Protein AF-W5QQL1-F1 (afdb_monomer_lite)

Radius of gyration: 24.37 Å; chains: 1; bounding box: 58×29×68 Å

Sequence (91 aa):
ILVFCDTSGLLLLLGLDFFAMIFPVVYIGAIAVLFLFVVMMFHIQIAEIHEEVLRYLPVSGIIGLIFWWEMLFILDNETIPLLPTQRNTTT

Foldseek 3Di:
DVVQLVVLVVCVVVVNVVCSVVSCCPCVVPVVVVVVVVVVVDDDDCPPVPVVCVVCVVVVVVVVVVVVVVVVVVVVVVPDPPDPPDDDDDD

Structure (mmCIF, N/CA/C/O backbone):
data_AF-W5QQL1-F1
#
_entry.id   AF-W5QQL1-F1
#
loop_
_atom_site.group_PDB
_atom_site.id
_atom_site.type_symbol
_atom_site.label_atom_id
_atom_site.label_alt_id
_atom_site.label_comp_id
_atom_site.label_asym_id
_atom_site.label_entity_id
_atom_site.label_seq_id
_atom_site.pdbx_PDB_ins_code
_atom_site.Cartn_x
_atom_site.Cartn_y
_atom_site.Cartn_z
_atom_site.occupancy
_atom_site.B_iso_or_equiv
_atom_site.auth_seq_id
_atom_site.auth_comp_id
_atom_site.auth_asym_id
_atom_site.auth_atom_id
_atom_site.pdbx_PDB_model_num
ATOM 1 N N . ILE A 1 1 ? 5.323 -2.326 4.017 1.00 82.75 1 ILE A N 1
ATOM 2 C CA . ILE A 1 1 ? 6.747 -2.412 3.600 1.00 82.75 1 ILE A CA 1
ATOM 3 C C . ILE A 1 1 ? 7.011 -3.497 2.553 1.00 82.75 1 ILE A C 1
ATOM 5 O O . ILE A 1 1 ? 7.483 -3.132 1.490 1.00 82.75 1 ILE A O 1
ATOM 9 N N . LEU A 1 2 ? 6.665 -4.776 2.781 1.00 90.38 2 LEU A N 1
ATOM 10 C CA . LEU A 1 2 ? 6.916 -5.865 1.812 1.00 90.38 2 LEU A CA 1
ATOM 11 C C . LEU A 1 2 ? 6.303 -5.617 0.423 1.00 90.38 2 LEU A C 1
ATOM 13 O O . LEU A 1 2 ? 7.018 -5.692 -0.563 1.00 90.38 2 LEU A O 1
ATOM 17 N N . VAL A 1 3 ? 5.030 -5.211 0.352 1.00 91.31 3 VAL A N 1
ATOM 18 C CA . VAL A 1 3 ? 4.358 -4.879 -0.923 1.00 91.31 3 VAL A CA 1
ATOM 19 C C . VAL A 1 3 ? 5.082 -3.765 -1.694 1.00 91.31 3 VAL A C 1
ATOM 21 O O . VAL A 1 3 ? 5.193 -3.822 -2.911 1.00 91.31 3 VAL A O 1
ATOM 24 N N . PHE A 1 4 ? 5.628 -2.764 -0.994 1.00 88.94 4 PHE A N 1
ATOM 25 C CA . PHE A 1 4 ? 6.394 -1.678 -1.621 1.00 88.94 4 PHE A CA 1
ATOM 26 C C . PHE A 1 4 ? 7.757 -2.149 -2.139 1.00 88.94 4 PHE A C 1
ATOM 28 O O . PHE A 1 4 ? 8.210 -1.666 -3.174 1.00 88.94 4 PHE A O 1
ATOM 35 N N . CYS A 1 5 ? 8.395 -3.093 -1.440 1.00 89.38 5 CYS A N 1
ATOM 36 C CA . CYS A 1 5 ? 9.625 -3.738 -1.899 1.00 89.38 5 CYS A CA 1
ATOM 37 C C . CYS A 1 5 ? 9.365 -4.559 -3.171 1.00 89.38 5 CYS A C 1
ATOM 39 O O . CYS A 1 5 ? 10.078 -4.409 -4.158 1.00 89.38 5 CYS A O 1
ATOM 41 N N . ASP A 1 6 ? 8.284 -5.340 -3.175 1.00 93.62 6 ASP A N 1
ATOM 42 C CA . ASP A 1 6 ? 7.858 -6.139 -4.326 1.00 93.62 6 ASP A CA 1
ATOM 43 C C . ASP A 1 6 ? 7.523 -5.255 -5.540 1.00 93.62 6 ASP A C 1
ATOM 45 O O . ASP A 1 6 ? 8.015 -5.477 -6.642 1.00 93.62 6 ASP A O 1
ATOM 49 N N . THR A 1 7 ? 6.807 -4.149 -5.309 1.00 93.81 7 THR A N 1
ATOM 50 C CA . THR A 1 7 ? 6.479 -3.165 -6.353 1.00 93.81 7 THR A CA 1
ATOM 51 C C . THR A 1 7 ? 7.733 -2.494 -6.923 1.00 93.81 7 THR A C 1
ATOM 53 O O . THR A 1 7 ? 7.822 -2.307 -8.132 1.00 93.81 7 THR A O 1
ATOM 56 N N . SER A 1 8 ? 8.721 -2.150 -6.086 1.00 93.75 8 SER A N 1
ATOM 57 C CA . SER A 1 8 ? 10.013 -1.604 -6.540 1.00 93.75 8 SER A CA 1
ATOM 58 C C . SER A 1 8 ? 10.789 -2.623 -7.386 1.00 93.75 8 SER A C 1
ATOM 60 O O . SER A 1 8 ? 11.330 -2.258 -8.431 1.00 93.75 8 SER A O 1
ATOM 62 N N . GLY A 1 9 ? 10.766 -3.906 -7.005 1.00 92.38 9 GLY A N 1
ATOM 63 C CA . GLY A 1 9 ? 11.338 -4.998 -7.796 1.00 92.38 9 GLY A CA 1
ATOM 64 C C . GLY A 1 9 ? 10.640 -5.191 -9.146 1.00 92.38 9 GLY A C 1
ATOM 65 O O . GLY A 1 9 ? 11.310 -5.311 -10.173 1.00 92.38 9 GLY A O 1
ATOM 66 N N . LEU A 1 10 ? 9.305 -5.136 -9.170 1.00 94.44 10 LEU A N 1
ATOM 67 C CA . LEU A 1 10 ? 8.513 -5.200 -10.402 1.00 94.44 10 LEU A CA 1
ATOM 68 C C . LEU A 1 10 ? 8.814 -4.017 -11.331 1.00 94.44 10 LEU A C 1
ATOM 70 O O . LEU A 1 10 ? 8.890 -4.177 -12.548 1.00 94.44 10 LEU A O 1
ATOM 74 N N . LEU A 1 11 ? 9.046 -2.837 -10.76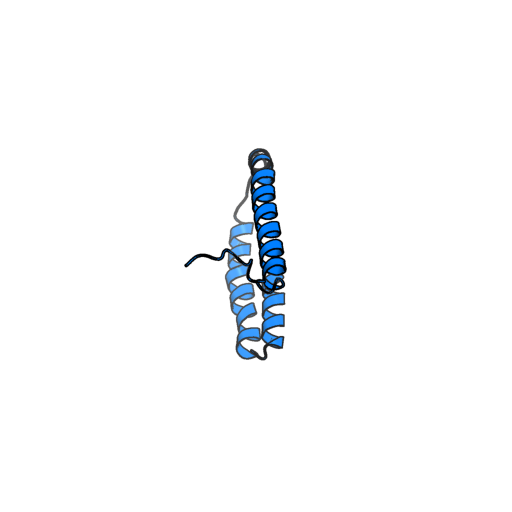2 1.00 92.12 11 LEU A N 1
ATOM 75 C CA . LEU A 1 11 ? 9.383 -1.641 -11.521 1.00 92.12 11 LEU A CA 1
ATOM 76 C C . LEU A 1 11 ? 10.785 -1.682 -12.137 1.00 92.12 11 LEU A C 1
ATOM 78 O O . LEU A 1 11 ? 10.993 -1.180 -13.242 1.00 92.12 11 LEU A O 1
ATOM 82 N N . LEU A 1 12 ? 11.730 -2.298 -11.427 1.00 92.31 12 LEU A N 1
ATOM 83 C CA . LEU A 1 12 ? 13.072 -2.568 -11.931 1.00 92.31 12 LEU A CA 1
ATOM 84 C C . LEU A 1 12 ? 13.008 -3.548 -13.114 1.00 92.31 12 LEU A C 1
ATOM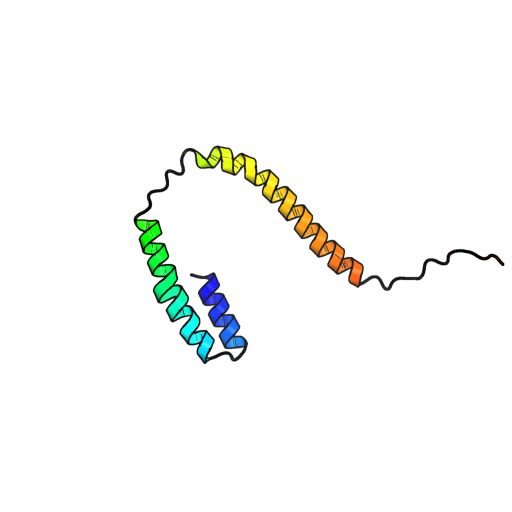 86 O O . LEU A 1 12 ? 13.650 -3.323 -14.135 1.00 92.31 12 LEU A O 1
ATOM 90 N N . LEU A 1 13 ? 12.153 -4.574 -13.026 1.00 93.94 13 LEU A N 1
ATOM 91 C CA . LEU A 1 13 ? 11.875 -5.516 -14.120 1.00 93.94 13 LEU A CA 1
ATOM 92 C C . LEU A 1 13 ? 11.214 -4.857 -15.342 1.00 93.94 13 LEU A C 1
ATOM 94 O O . LEU A 1 13 ? 11.442 -5.290 -16.469 1.00 93.94 13 LEU A O 1
ATOM 98 N N . LEU A 1 14 ? 10.433 -3.796 -15.130 1.00 94.00 14 LEU A N 1
ATOM 99 C CA . LEU A 1 14 ? 9.836 -2.980 -16.193 1.00 94.00 14 LEU A CA 1
ATOM 100 C C . LEU A 1 14 ? 10.832 -2.012 -16.865 1.00 94.00 14 LEU A C 1
ATOM 102 O O . LEU A 1 14 ? 10.455 -1.336 -17.822 1.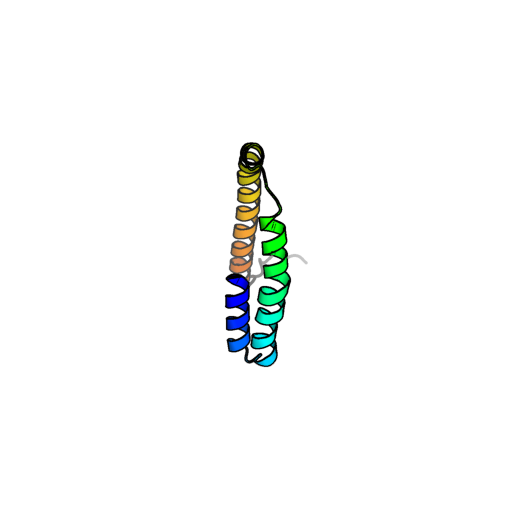00 94.00 14 LEU A O 1
ATOM 106 N N . GLY A 1 15 ? 12.077 -1.919 -16.380 1.00 90.62 15 GLY A N 1
ATOM 107 C CA . GLY A 1 15 ? 13.096 -0.992 -16.891 1.00 90.62 15 GLY A CA 1
ATOM 108 C C . GLY A 1 15 ? 12.934 0.452 -16.402 1.00 90.62 15 GLY A C 1
ATOM 109 O O . GLY A 1 15 ? 13.395 1.388 -17.052 1.00 90.62 15 GLY A O 1
ATOM 110 N N . LEU A 1 16 ? 12.242 0.661 -15.278 1.00 94.06 16 LEU A N 1
ATOM 111 C CA . LEU A 1 16 ? 11.988 1.983 -14.703 1.00 94.06 16 LEU A CA 1
ATOM 112 C C . LEU A 1 16 ? 13.004 2.310 -13.589 1.00 94.06 16 LEU A C 1
ATOM 114 O O . LEU A 1 16 ? 12.641 2.494 -12.427 1.00 94.06 16 LEU A O 1
ATOM 118 N N . ASP A 1 17 ? 14.291 2.405 -13.938 1.00 90.94 17 ASP A N 1
ATOM 119 C CA . ASP A 1 17 ? 15.412 2.517 -12.983 1.00 90.94 17 ASP A CA 1
ATOM 120 C C . ASP A 1 17 ? 15.308 3.702 -12.008 1.00 90.94 17 ASP A C 1
ATOM 12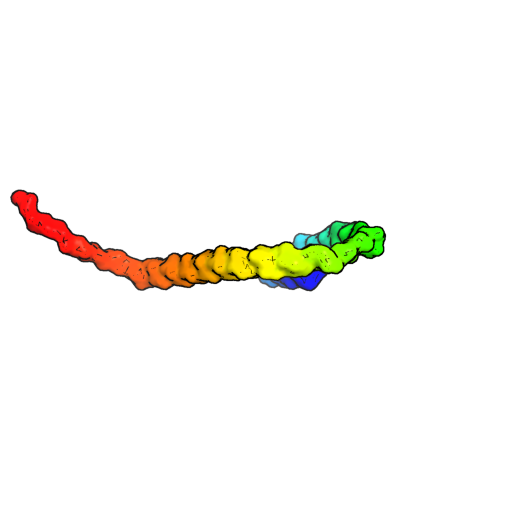2 O O . ASP A 1 17 ? 15.495 3.553 -10.798 1.00 90.94 17 ASP A O 1
ATOM 126 N N . PHE A 1 18 ? 14.976 4.894 -12.512 1.00 91.56 18 PHE A N 1
ATOM 127 C CA . PHE A 1 18 ? 14.882 6.094 -11.672 1.00 91.56 18 PHE A CA 1
ATOM 128 C C . PHE A 1 18 ? 13.751 5.983 -10.645 1.00 91.56 18 PHE A C 1
ATOM 130 O O . PHE A 1 18 ? 13.920 6.325 -9.471 1.00 91.56 18 PHE A O 1
ATOM 137 N N . PHE A 1 19 ? 12.596 5.471 -11.074 1.00 91.06 19 PHE A N 1
ATOM 138 C CA . PHE A 1 19 ? 11.450 5.338 -10.188 1.00 91.06 19 PHE A CA 1
ATOM 139 C C . PHE A 1 19 ? 11.648 4.174 -9.205 1.00 91.06 19 PHE A C 1
ATOM 141 O O . PHE A 1 19 ? 11.298 4.306 -8.034 1.00 91.06 19 PHE A O 1
ATOM 148 N N . ALA A 1 20 ? 12.287 3.077 -9.627 1.00 92.81 20 ALA A N 1
ATOM 149 C CA . ALA A 1 20 ? 12.593 1.938 -8.763 1.00 92.81 20 ALA A CA 1
ATOM 150 C C . ALA A 1 20 ? 13.459 2.340 -7.559 1.00 92.81 20 ALA A C 1
ATOM 152 O O . ALA A 1 20 ? 13.251 1.810 -6.467 1.00 92.81 20 ALA A O 1
ATOM 153 N N . MET A 1 21 ? 14.361 3.312 -7.738 1.00 91.62 21 MET A N 1
ATOM 154 C CA . MET A 1 21 ? 15.213 3.846 -6.672 1.00 91.62 21 MET A CA 1
ATOM 155 C C . MET A 1 21 ? 14.505 4.886 -5.788 1.00 91.62 21 MET A C 1
ATOM 157 O O . MET A 1 21 ? 14.642 4.842 -4.566 1.00 91.62 21 MET A O 1
ATOM 161 N N . ILE A 1 22 ? 13.724 5.813 -6.357 1.00 94.38 22 ILE A N 1
ATOM 162 C CA . ILE A 1 22 ? 13.057 6.871 -5.568 1.00 94.38 22 ILE A CA 1
ATOM 163 C C . ILE A 1 22 ? 11.809 6.374 -4.822 1.00 94.38 22 ILE A C 1
ATOM 165 O O . ILE A 1 22 ? 11.503 6.864 -3.732 1.00 94.38 22 ILE A O 1
ATOM 169 N N . PHE A 1 23 ? 11.102 5.381 -5.369 1.00 92.94 23 PHE A N 1
ATOM 170 C CA . PHE A 1 23 ? 9.874 4.833 -4.795 1.00 92.94 23 PHE A CA 1
ATOM 171 C C . PHE A 1 23 ? 10.063 4.308 -3.362 1.00 92.94 23 PHE A C 1
ATOM 173 O O . PHE A 1 23 ? 9.362 4.796 -2.473 1.00 92.94 23 PHE A O 1
ATOM 180 N N . PRO A 1 24 ? 11.023 3.408 -3.062 1.00 92.81 24 PRO A N 1
ATOM 181 C CA . PRO A 1 24 ? 11.264 2.963 -1.693 1.00 92.81 24 PRO A CA 1
ATOM 182 C C . PRO A 1 24 ? 11.797 4.088 -0.794 1.00 92.81 24 PRO A C 1
ATOM 184 O O . PRO A 1 24 ? 11.417 4.149 0.373 1.00 92.81 24 PRO A O 1
ATOM 187 N N . VAL A 1 25 ? 12.609 5.017 -1.310 1.00 93.56 25 VAL A N 1
ATOM 188 C CA . VAL A 1 25 ? 13.146 6.133 -0.508 1.00 93.56 25 VAL A CA 1
ATOM 189 C C . VAL A 1 25 ? 12.025 7.022 0.035 1.00 93.56 25 VAL A C 1
ATOM 191 O O . VAL A 1 25 ? 12.012 7.334 1.224 1.00 93.56 25 VAL A O 1
ATOM 194 N N . VAL A 1 26 ? 11.049 7.394 -0.794 1.00 94.75 26 VAL A N 1
ATOM 195 C CA . VAL A 1 26 ? 9.948 8.267 -0.358 1.00 94.75 26 VAL A CA 1
ATOM 196 C C . VAL A 1 26 ? 8.867 7.474 0.379 1.00 94.75 26 VAL A C 1
ATOM 198 O O . VAL A 1 26 ? 8.429 7.879 1.458 1.00 94.75 26 VAL A O 1
ATOM 201 N N . TYR A 1 27 ? 8.446 6.322 -0.149 1.00 94.00 27 TYR A N 1
ATOM 202 C CA . TYR A 1 27 ? 7.354 5.563 0.464 1.00 94.00 27 TYR A CA 1
ATOM 203 C C . TYR A 1 27 ? 7.771 4.831 1.733 1.00 94.00 27 TYR A C 1
ATOM 205 O O . TYR A 1 27 ? 7.059 4.901 2.732 1.00 94.00 27 TYR A O 1
ATOM 213 N N . ILE A 1 28 ? 8.900 4.123 1.721 1.00 93.56 28 ILE A N 1
ATOM 214 C CA . ILE A 1 28 ? 9.365 3.392 2.905 1.00 93.56 28 ILE A CA 1
ATOM 215 C C . ILE A 1 28 ? 10.089 4.354 3.843 1.00 93.56 28 ILE A C 1
ATOM 217 O O . ILE A 1 28 ? 9.794 4.360 5.034 1.00 93.56 28 ILE A O 1
ATOM 221 N N . GLY A 1 29 ? 10.988 5.188 3.313 1.00 91.44 29 GLY A N 1
ATOM 222 C CA . GLY A 1 29 ? 11.816 6.081 4.125 1.00 91.44 29 GLY A CA 1
ATOM 223 C C . GLY A 1 29 ? 11.052 7.224 4.797 1.00 91.44 29 GLY A C 1
ATOM 224 O O . GLY A 1 29 ? 11.342 7.528 5.950 1.00 91.44 29 GLY A O 1
ATOM 225 N N . ALA A 1 30 ? 10.064 7.829 4.128 1.00 93.56 30 ALA A N 1
ATOM 226 C CA . ALA A 1 30 ? 9.270 8.912 4.715 1.00 93.56 30 ALA A CA 1
ATOM 227 C C . ALA A 1 30 ? 7.891 8.428 5.187 1.00 93.56 30 ALA A C 1
ATOM 229 O O . ALA A 1 30 ? 7.601 8.462 6.381 1.00 93.56 30 ALA A O 1
ATOM 230 N N . ILE A 1 31 ? 7.038 7.944 4.279 1.00 94.94 31 ILE A N 1
ATOM 231 C CA . ILE A 1 31 ? 5.615 7.704 4.588 1.00 94.94 31 ILE A CA 1
ATOM 232 C C . ILE A 1 31 ? 5.433 6.546 5.583 1.00 94.94 31 ILE A C 1
ATOM 234 O O . ILE A 1 31 ? 4.734 6.698 6.584 1.00 94.94 31 ILE A O 1
ATOM 238 N N . ALA A 1 32 ? 6.073 5.397 5.348 1.00 93.56 32 ALA A N 1
ATOM 239 C CA . ALA A 1 32 ? 5.926 4.224 6.211 1.00 93.56 32 ALA A CA 1
ATOM 240 C C . ALA A 1 32 ? 6.570 4.422 7.591 1.00 93.56 32 ALA A C 1
ATOM 242 O O . ALA A 1 32 ? 6.035 3.925 8.578 1.00 93.56 32 ALA A O 1
ATOM 243 N N . VAL A 1 33 ? 7.681 5.162 7.678 1.00 93.56 33 VAL A N 1
ATOM 244 C CA . VAL A 1 33 ? 8.313 5.517 8.961 1.00 93.56 33 VAL A CA 1
ATOM 245 C C . VAL A 1 33 ? 7.445 6.497 9.751 1.00 93.56 33 VAL A C 1
ATOM 247 O O . VAL A 1 33 ? 7.251 6.294 10.948 1.00 93.56 33 VAL A O 1
ATOM 250 N N . LEU A 1 34 ? 6.855 7.506 9.097 1.00 95.31 34 LEU A N 1
ATOM 251 C CA . LEU A 1 34 ? 5.873 8.391 9.736 1.00 95.31 34 LEU A CA 1
ATOM 252 C C . LEU A 1 34 ? 4.674 7.592 10.256 1.00 95.31 34 LEU A C 1
ATOM 254 O O . LEU A 1 34 ? 4.231 7.799 11.384 1.00 95.31 34 LEU A O 1
ATOM 258 N N . PHE A 1 35 ? 4.192 6.627 9.471 1.00 92.88 35 PHE A N 1
ATOM 259 C CA . PHE A 1 35 ? 3.101 5.755 9.890 1.00 92.88 35 PHE A CA 1
ATOM 260 C C . PHE A 1 35 ? 3.500 4.835 11.053 1.00 92.88 35 PHE A C 1
ATOM 262 O O . PHE A 1 35 ? 2.725 4.684 11.991 1.00 92.88 35 PHE A O 1
ATOM 269 N N . LEU A 1 36 ? 4.715 4.274 11.053 1.00 92.38 36 LEU A N 1
ATOM 270 C CA . LEU A 1 36 ? 5.236 3.495 12.183 1.00 92.38 36 LEU A CA 1
ATOM 271 C C . LEU A 1 36 ? 5.302 4.326 13.464 1.00 92.38 36 LEU A C 1
ATOM 273 O O . LEU A 1 36 ? 4.981 3.818 14.535 1.00 92.38 36 LEU A O 1
ATOM 277 N N . PHE A 1 37 ? 5.668 5.600 13.355 1.00 93.69 37 PHE A N 1
ATOM 278 C CA . PHE A 1 37 ? 5.694 6.501 14.499 1.00 93.69 37 PHE A CA 1
ATOM 279 C C . PHE A 1 37 ? 4.286 6.749 15.057 1.00 93.69 37 PHE A C 1
ATOM 281 O O . PHE A 1 37 ? 4.064 6.652 16.264 1.00 93.69 37 PHE A O 1
ATOM 288 N N . VAL A 1 38 ? 3.317 7.001 14.172 1.00 93.56 38 VAL A N 1
ATOM 289 C CA . VAL A 1 38 ? 1.906 7.189 14.542 1.00 93.56 38 VAL A CA 1
ATOM 290 C C . VAL A 1 38 ? 1.327 5.927 15.180 1.00 93.56 38 VAL A C 1
ATOM 292 O O . VAL A 1 38 ? 0.712 6.009 16.240 1.00 93.56 38 VAL A O 1
ATOM 295 N N . VAL A 1 39 ? 1.552 4.759 14.576 1.00 91.44 39 VAL A N 1
ATOM 296 C CA . VAL A 1 39 ? 1.040 3.476 15.079 1.00 91.44 39 VAL A CA 1
ATOM 297 C C . VAL A 1 39 ? 1.674 3.107 16.417 1.00 91.44 39 VAL A C 1
ATOM 299 O O . VAL A 1 39 ? 0.980 2.588 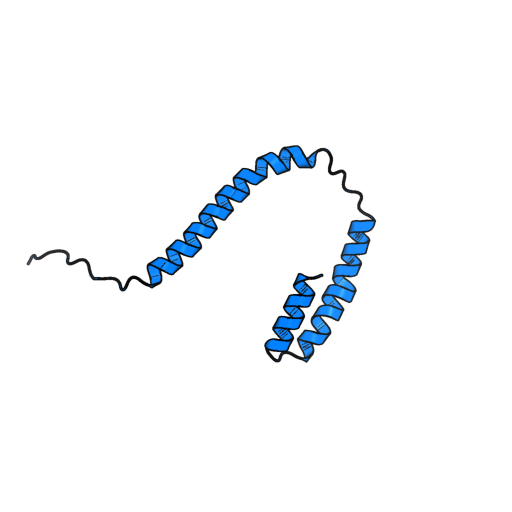17.280 1.00 91.44 39 VAL A O 1
ATOM 302 N N . MET A 1 40 ? 2.960 3.399 16.630 1.00 90.50 40 MET A N 1
ATOM 303 C CA . MET A 1 40 ? 3.615 3.120 17.912 1.00 90.50 40 MET A CA 1
ATOM 304 C C . MET A 1 40 ? 3.061 3.990 19.048 1.00 90.50 40 MET A C 1
ATOM 306 O O . MET A 1 40 ? 2.944 3.521 20.178 1.00 90.50 40 MET A O 1
ATOM 310 N N . MET A 1 41 ? 2.718 5.248 18.761 1.00 90.62 41 MET A N 1
ATOM 311 C CA . MET A 1 41 ? 2.111 6.143 19.750 1.00 90.62 41 MET A CA 1
ATOM 312 C C . MET A 1 41 ? 0.626 5.822 19.990 1.00 90.62 41 MET A C 1
ATOM 314 O O . MET A 1 41 ? 0.092 6.115 21.060 1.00 90.62 41 MET A O 1
ATOM 318 N N . PHE A 1 42 ? -0.052 5.221 19.013 1.00 86.88 42 PHE A N 1
ATOM 319 C CA . PHE A 1 42 ? -1.467 4.892 19.097 1.00 86.88 42 PHE A CA 1
ATOM 320 C C . PHE A 1 42 ? -1.691 3.524 19.757 1.00 86.88 42 PHE A C 1
ATOM 322 O O . PHE A 1 42 ? -1.471 2.468 19.170 1.00 86.88 42 PHE A O 1
ATOM 329 N N . HIS A 1 43 ? -2.173 3.538 20.999 1.00 78.50 43 HIS A N 1
ATOM 330 C CA . HIS A 1 43 ? -2.586 2.328 21.704 1.00 78.50 43 HIS A CA 1
ATOM 331 C C . HIS A 1 43 ? -4.026 1.943 21.321 1.00 78.50 43 HIS A C 1
ATOM 333 O O . HIS A 1 43 ? -4.982 2.584 21.756 1.00 78.50 43 HIS A O 1
ATOM 339 N N . ILE A 1 44 ? -4.187 0.891 20.511 1.00 79.62 44 ILE A N 1
ATOM 340 C CA . ILE A 1 44 ? -5.495 0.336 20.120 1.00 79.62 44 ILE A CA 1
ATOM 341 C C . ILE A 1 44 ? -5.918 -0.740 21.122 1.00 79.62 44 ILE A C 1
ATOM 343 O O . ILE A 1 44 ? -5.220 -1.738 21.293 1.00 79.62 44 ILE A O 1
ATOM 347 N N . GLN A 1 45 ? -7.084 -0.573 21.750 1.00 73.19 45 GLN A N 1
ATOM 348 C CA . GLN A 1 45 ? -7.678 -1.586 22.627 1.00 73.19 45 GLN A CA 1
ATOM 349 C C . GLN A 1 45 ? -8.496 -2.576 21.787 1.00 73.19 45 GLN A C 1
ATOM 351 O O . GLN A 1 45 ? -9.623 -2.301 21.390 1.00 73.19 45 GLN A O 1
ATOM 356 N N . ILE A 1 46 ? -7.903 -3.737 21.500 1.00 67.12 46 ILE A N 1
ATOM 357 C CA . ILE A 1 46 ? -8.436 -4.754 20.568 1.00 67.12 46 ILE A CA 1
ATOM 358 C C . ILE A 1 46 ? -9.564 -5.604 21.203 1.00 67.12 46 ILE A C 1
ATOM 360 O O . ILE A 1 46 ? -10.113 -6.504 20.577 1.00 67.12 46 ILE A O 1
ATOM 364 N N . ALA A 1 47 ? -9.920 -5.326 22.459 1.00 65.62 47 ALA A N 1
ATOM 365 C CA . ALA A 1 47 ? -10.756 -6.201 23.277 1.00 65.62 47 ALA A CA 1
ATOM 366 C C . ALA A 1 47 ? -12.244 -6.231 22.877 1.00 65.62 47 ALA A C 1
ATOM 368 O O . ALA A 1 47 ? -12.882 -7.256 23.087 1.00 65.62 47 ALA A O 1
ATOM 369 N N . GLU A 1 48 ? -12.787 -5.167 22.277 1.00 61.06 48 GLU A N 1
ATOM 370 C CA . GLU A 1 48 ? -14.214 -5.095 21.899 1.00 61.06 48 GLU A CA 1
ATOM 371 C C . GLU A 1 48 ? -14.441 -5.250 20.382 1.00 61.06 48 GLU A C 1
ATOM 373 O O . GLU A 1 48 ? -15.436 -5.824 19.950 1.00 61.06 48 GLU A O 1
ATOM 378 N N . ILE A 1 49 ? -13.440 -4.905 19.562 1.00 61.38 49 ILE A N 1
ATOM 379 C CA . ILE A 1 49 ? -13.515 -5.016 18.096 1.00 61.38 49 ILE A CA 1
ATOM 380 C C . ILE A 1 49 ? -13.638 -6.455 17.577 1.00 61.38 49 ILE A C 1
ATOM 382 O O . ILE A 1 49 ? -14.026 -6.655 16.430 1.00 61.38 49 ILE A O 1
ATOM 386 N N . HIS A 1 50 ? -13.323 -7.480 18.369 1.00 66.19 50 HIS A N 1
ATOM 387 C CA . HIS A 1 50 ? -13.330 -8.853 17.864 1.00 66.19 50 HIS A CA 1
ATOM 388 C C . HIS A 1 50 ? -14.744 -9.442 17.706 1.00 66.19 50 HIS A C 1
ATOM 390 O O . HIS A 1 50 ? -14.964 -10.222 16.780 1.00 66.19 50 HIS A O 1
ATOM 396 N N . GLU A 1 51 ? -15.717 -9.065 18.546 1.00 65.56 51 GLU A N 1
ATOM 397 C CA . GLU A 1 51 ? -17.101 -9.555 18.397 1.00 65.56 51 GLU A CA 1
ATOM 398 C C . GLU A 1 51 ? -17.776 -8.979 17.149 1.00 65.56 51 GLU A C 1
ATOM 400 O O . GLU A 1 51 ? -18.438 -9.691 16.389 1.00 65.56 51 GLU A O 1
ATOM 405 N N . GLU A 1 52 ? -17.558 -7.694 16.891 1.00 65.62 52 GLU A N 1
ATOM 406 C CA . GLU A 1 52 ? -18.058 -7.023 15.696 1.00 65.62 52 GLU A CA 1
ATOM 407 C C . GLU A 1 52 ? -17.301 -7.478 14.438 1.00 65.62 52 GLU A C 1
ATOM 409 O O . GLU A 1 52 ? -17.943 -7.838 13.449 1.00 65.62 52 GLU A O 1
ATOM 414 N N . VAL A 1 53 ? -15.969 -7.606 14.475 1.00 72.44 53 VAL A N 1
ATOM 415 C CA . VAL A 1 53 ? -15.183 -8.149 13.347 1.00 72.44 53 VAL A CA 1
ATOM 416 C C . VAL A 1 53 ? -15.608 -9.577 12.993 1.00 72.44 53 VAL A C 1
ATOM 418 O O . VAL A 1 53 ? -15.773 -9.873 11.808 1.00 72.44 53 VAL A O 1
ATOM 421 N N . LEU A 1 54 ? -15.864 -10.449 13.976 1.00 75.38 54 LEU A N 1
ATOM 422 C CA . LEU A 1 54 ? -16.359 -11.810 13.724 1.00 75.38 54 LEU A CA 1
ATOM 423 C C . LEU A 1 54 ? -17.741 -11.827 13.063 1.00 75.38 54 LEU A C 1
ATOM 425 O O . LEU A 1 54 ? -18.032 -12.740 12.289 1.00 75.38 54 LEU A O 1
ATOM 429 N N . ARG A 1 55 ? -18.585 -10.822 13.320 1.00 79.56 55 ARG A N 1
ATOM 430 C CA . ARG A 1 55 ? -19.892 -10.685 12.664 1.00 79.56 55 ARG A CA 1
ATOM 431 C C . ARG A 1 55 ? -19.784 -10.142 11.232 1.00 79.56 55 ARG A C 1
ATOM 433 O O . ARG A 1 55 ? -20.600 -10.526 10.395 1.00 79.56 55 ARG A O 1
ATOM 440 N N . TYR A 1 56 ? -18.785 -9.313 10.919 1.00 79.94 56 TYR A N 1
ATOM 441 C CA . TYR A 1 56 ? -18.564 -8.783 9.562 1.00 79.94 56 TYR A CA 1
ATOM 442 C C . TYR A 1 56 ? -17.732 -9.702 8.651 1.00 79.94 56 TYR A C 1
ATOM 444 O O . TYR A 1 56 ? -17.886 -9.642 7.431 1.00 79.94 56 TYR A O 1
ATOM 452 N N . LEU A 1 57 ? -16.907 -10.588 9.216 1.00 85.88 57 LEU A N 1
ATOM 453 C CA . LEU A 1 57 ? -16.114 -11.589 8.489 1.00 85.88 57 LEU A CA 1
ATOM 454 C C . LEU A 1 57 ? -16.949 -12.475 7.534 1.00 85.88 57 LEU A C 1
ATOM 456 O O . LEU A 1 57 ? -16.578 -12.589 6.366 1.00 85.88 57 LEU A O 1
ATOM 460 N N . PRO A 1 58 ? -18.090 -13.074 7.939 1.00 86.69 58 PRO A N 1
ATOM 461 C CA . PRO A 1 58 ? -18.901 -13.868 7.015 1.00 86.69 58 PRO A CA 1
ATOM 462 C C . PRO A 1 58 ? -19.495 -13.026 5.878 1.00 86.69 58 PRO A C 1
ATOM 464 O O . PRO A 1 58 ? -19.605 -13.516 4.758 1.00 86.69 58 PRO A O 1
ATOM 467 N N . VAL A 1 59 ? -19.833 -11.755 6.124 1.00 90.75 59 VAL A N 1
ATOM 468 C CA . VAL A 1 59 ? -20.360 -10.851 5.088 1.00 90.75 59 VAL A CA 1
ATOM 469 C C . VAL A 1 59 ? -19.289 -10.518 4.052 1.00 90.75 59 VAL A C 1
ATOM 471 O O . VAL A 1 59 ? -19.544 -10.661 2.856 1.00 90.75 59 VAL A O 1
ATOM 474 N N . SER A 1 60 ? -18.089 -10.119 4.485 1.00 89.69 60 SER A N 1
ATOM 475 C CA . SER A 1 60 ? -16.980 -9.842 3.563 1.00 89.69 60 SER A CA 1
ATOM 476 C C . SER A 1 60 ? -16.516 -11.103 2.828 1.00 89.69 60 SER A C 1
ATOM 478 O O . SER A 1 60 ? -16.159 -11.019 1.654 1.00 89.69 60 SER A O 1
ATOM 480 N N . GLY A 1 61 ? -16.607 -12.275 3.464 1.00 92.75 61 GLY A N 1
ATOM 481 C CA . GLY A 1 61 ? -16.354 -13.572 2.838 1.00 92.75 61 GLY A CA 1
ATOM 482 C C . GLY A 1 61 ? -17.351 -13.918 1.729 1.00 92.75 61 GLY A C 1
ATOM 483 O O . GLY A 1 61 ? -16.927 -14.294 0.638 1.00 92.75 61 GLY A O 1
ATOM 484 N N . ILE A 1 62 ? -18.658 -13.751 1.963 1.00 95.19 62 ILE A N 1
ATOM 485 C CA . ILE A 1 62 ? -19.690 -13.995 0.937 1.00 95.19 62 ILE A CA 1
ATOM 486 C C . ILE A 1 62 ? -19.522 -13.023 -0.236 1.00 95.19 62 ILE A C 1
ATOM 488 O O . ILE A 1 62 ? -19.547 -13.456 -1.387 1.00 95.19 62 ILE A O 1
ATOM 492 N N . ILE A 1 63 ? -19.306 -11.732 0.045 1.00 94.75 63 ILE A N 1
ATOM 493 C CA . ILE A 1 63 ? -19.050 -10.720 -0.993 1.00 94.75 63 ILE A CA 1
ATOM 494 C C . ILE A 1 63 ? -17.793 -11.067 -1.803 1.00 94.75 63 ILE A C 1
ATOM 496 O O . ILE A 1 63 ? -17.821 -11.016 -3.031 1.00 94.75 63 ILE A O 1
ATOM 500 N N . GLY A 1 64 ? -16.704 -11.460 -1.134 1.00 94.81 64 GLY A N 1
ATOM 501 C CA . GLY A 1 64 ? -15.457 -11.841 -1.793 1.00 94.81 64 GLY A CA 1
ATOM 502 C C . GLY A 1 64 ? -15.612 -13.097 -2.647 1.00 94.81 64 GLY A C 1
ATOM 503 O O . GLY A 1 64 ? -15.068 -13.157 -3.745 1.00 94.81 64 GLY A O 1
ATOM 504 N N . LEU A 1 65 ? -16.400 -14.071 -2.183 1.00 95.94 65 LEU A N 1
ATOM 505 C CA . LEU A 1 65 ? -16.690 -15.296 -2.923 1.00 95.94 65 LEU A CA 1
ATOM 506 C C . LEU A 1 65 ? -17.528 -15.021 -4.176 1.00 95.94 65 LEU A C 1
ATOM 508 O O . LEU A 1 65 ? -17.224 -15.577 -5.228 1.00 95.94 65 LEU A O 1
ATOM 512 N N . ILE A 1 66 ? -18.542 -14.153 -4.077 1.00 95.69 66 ILE A N 1
ATOM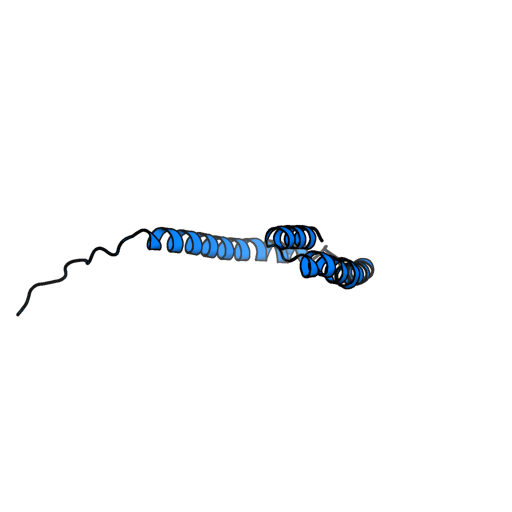 513 C CA . ILE A 1 66 ? -19.341 -13.729 -5.236 1.00 95.69 66 ILE A CA 1
ATOM 514 C C . ILE A 1 66 ? -18.442 -13.056 -6.274 1.00 95.69 66 ILE A C 1
ATOM 516 O O . ILE A 1 66 ? -18.464 -13.445 -7.435 1.00 95.69 66 ILE A O 1
ATOM 520 N N . PHE A 1 67 ? -17.583 -12.128 -5.844 1.00 94.38 67 PHE A N 1
ATOM 521 C CA . PHE A 1 67 ? -16.680 -11.409 -6.740 1.00 94.38 67 PHE A CA 1
ATOM 522 C C . PHE A 1 67 ? -15.668 -12.350 -7.404 1.00 94.38 67 PHE A C 1
ATOM 524 O O . PHE A 1 67 ? -15.381 -12.233 -8.594 1.00 94.38 67 PHE A O 1
ATOM 531 N N . TRP A 1 68 ? -15.140 -13.311 -6.642 1.00 95.50 68 TRP A N 1
ATOM 532 C CA . TRP A 1 68 ? -14.219 -14.319 -7.159 1.00 95.50 68 TRP A CA 1
ATOM 533 C C . TRP A 1 68 ? -14.898 -15.237 -8.182 1.00 95.50 68 TRP A C 1
ATOM 535 O O . TRP A 1 68 ? -14.317 -15.535 -9.224 1.00 95.50 68 TRP A O 1
ATOM 545 N N . TRP A 1 69 ? -16.148 -15.628 -7.923 1.00 95.12 69 TRP A N 1
ATOM 546 C CA . TRP A 1 69 ? -16.956 -16.401 -8.862 1.00 95.12 69 TRP A CA 1
ATOM 547 C C . TRP A 1 69 ? -17.283 -15.612 -10.133 1.00 95.12 69 TRP A C 1
ATOM 549 O O . TRP A 1 69 ? -17.155 -16.149 -11.230 1.00 95.12 69 TRP A O 1
ATOM 559 N N . GLU A 1 70 ? -17.666 -14.339 -10.007 1.00 90.62 70 GLU A N 1
ATOM 560 C CA . GLU A 1 70 ? -17.923 -13.465 -11.156 1.00 90.62 70 GLU A CA 1
ATOM 561 C C . GLU A 1 70 ? -16.673 -13.298 -12.023 1.00 90.62 70 GLU A C 1
ATOM 563 O O . GLU A 1 70 ? -16.761 -13.432 -13.242 1.00 90.62 70 GLU A O 1
ATOM 568 N N . MET A 1 71 ? -15.500 -13.089 -11.416 1.00 91.75 71 MET A N 1
ATOM 569 C CA . MET A 1 71 ? -14.233 -13.001 -12.149 1.00 91.75 71 MET A CA 1
ATOM 570 C C . MET A 1 71 ? -13.908 -14.280 -12.933 1.00 91.75 71 MET A C 1
ATOM 572 O O . MET A 1 71 ? -13.456 -14.186 -14.073 1.00 91.75 71 MET A O 1
ATOM 576 N N . LEU A 1 72 ? -14.163 -15.463 -12.364 1.00 90.31 72 LEU A N 1
ATOM 577 C CA . LEU A 1 72 ? -13.982 -16.735 -13.075 1.00 90.31 72 LEU A CA 1
ATOM 578 C C . LEU A 1 72 ? -15.004 -16.907 -14.205 1.00 90.31 72 LEU A C 1
ATOM 580 O O . LEU A 1 72 ? -14.625 -17.203 -15.334 1.00 90.31 72 LEU A O 1
ATOM 584 N N . PHE A 1 73 ? -16.283 -16.647 -13.930 1.00 88.25 73 PHE A N 1
ATOM 585 C CA . PHE A 1 73 ? -17.355 -16.797 -14.913 1.00 88.25 73 PHE A CA 1
ATOM 586 C C . PHE A 1 73 ? -17.181 -15.871 -16.126 1.00 88.25 73 PHE A C 1
ATOM 588 O O . PHE A 1 73 ? -17.433 -16.283 -17.260 1.00 88.25 73 PHE A O 1
ATOM 595 N N . ILE A 1 74 ? -16.737 -14.628 -15.905 1.00 87.12 74 ILE A N 1
ATOM 596 C CA . ILE A 1 74 ? -16.432 -13.681 -16.988 1.00 87.12 74 ILE A CA 1
ATOM 597 C C . ILE A 1 74 ? -15.299 -14.223 -17.867 1.00 87.12 74 ILE A C 1
ATOM 599 O O . ILE A 1 74 ? -15.418 -14.189 -19.091 1.00 87.12 74 ILE A O 1
ATOM 603 N N . LEU A 1 75 ? -14.245 -14.766 -17.252 1.00 85.06 75 LEU A N 1
ATOM 604 C CA . LEU A 1 75 ? -13.093 -15.324 -17.960 1.00 85.06 75 LEU A CA 1
ATOM 605 C C . LEU A 1 75 ? -13.466 -16.568 -18.788 1.00 85.06 75 LEU A C 1
ATOM 607 O O . LEU A 1 75 ? -13.007 -16.715 -19.920 1.00 85.06 75 LEU A O 1
ATOM 611 N N . ASP A 1 76 ? -14.338 -17.435 -18.263 1.00 80.81 76 ASP A N 1
ATOM 612 C CA . ASP A 1 76 ? -14.848 -18.605 -18.986 1.00 80.81 76 ASP A CA 1
ATOM 613 C C . ASP A 1 76 ? -15.756 -18.199 -20.163 1.00 80.81 76 ASP A C 1
ATOM 615 O O . ASP A 1 76 ? -15.647 -18.749 -21.263 1.00 80.81 76 ASP A O 1
ATOM 619 N N . ASN A 1 77 ? -16.629 -17.202 -19.977 1.00 72.06 77 ASN A N 1
ATOM 620 C CA . ASN A 1 77 ? -17.564 -16.759 -21.014 1.00 72.06 77 ASN A CA 1
ATOM 621 C C . ASN A 1 77 ? -16.867 -16.111 -22.229 1.00 72.06 77 ASN A C 1
ATOM 623 O O . ASN A 1 77 ? -17.389 -16.207 -23.340 1.00 72.06 77 ASN A O 1
ATOM 627 N N . GLU A 1 78 ? -15.682 -15.509 -22.068 1.00 65.88 78 GLU A N 1
ATOM 628 C CA . GLU A 1 78 ? -14.882 -15.014 -23.204 1.00 65.88 78 GLU A CA 1
ATOM 629 C C . GLU A 1 78 ? -14.375 -16.138 -24.132 1.00 65.88 78 GLU A C 1
ATOM 631 O O . GLU A 1 78 ? -14.068 -15.875 -25.297 1.00 65.88 78 GLU A O 1
ATOM 636 N N . THR A 1 79 ? -14.334 -17.399 -23.676 1.00 61.19 79 THR A N 1
ATOM 637 C CA . THR A 1 79 ? -13.949 -18.551 -24.521 1.00 61.19 79 THR A CA 1
ATOM 638 C C . THR A 1 79 ? -15.113 -19.198 -25.270 1.00 61.19 79 THR A C 1
ATOM 640 O O . THR A 1 79 ? -14.886 -20.120 -26.058 1.00 61.19 79 THR A O 1
ATOM 643 N N . ILE A 1 80 ? -16.346 -18.708 -25.096 1.00 61.41 80 ILE A N 1
ATOM 644 C CA . ILE A 1 80 ? -17.496 -19.155 -25.884 1.00 61.41 80 ILE A CA 1
ATOM 645 C C . ILE A 1 80 ? -17.592 -18.268 -27.135 1.00 61.41 80 ILE A C 1
ATOM 647 O O . ILE A 1 80 ? -18.121 -17.157 -27.051 1.00 61.41 80 ILE A O 1
ATOM 651 N N . PRO A 1 81 ? -17.133 -18.715 -28.325 1.00 63.41 81 PRO A N 1
ATOM 652 C CA . PRO A 1 81 ? -17.549 -18.074 -29.561 1.00 63.41 81 PRO A CA 1
ATOM 653 C C . PRO A 1 81 ? -19.072 -18.140 -29.585 1.00 63.41 81 PRO A C 1
ATOM 655 O O . PRO A 1 81 ? -19.652 -19.226 -29.534 1.00 63.41 81 PRO A O 1
ATOM 658 N N . LEU A 1 82 ? -19.711 -16.971 -29.593 1.00 58.53 82 LEU A N 1
ATOM 659 C CA . LEU A 1 82 ? -21.159 -16.852 -29.611 1.00 58.53 82 LEU A CA 1
ATOM 660 C C . LEU A 1 82 ? -21.689 -17.559 -30.861 1.00 58.53 82 LEU A C 1
ATOM 662 O O . LEU A 1 82 ? -21.725 -16.991 -31.952 1.00 58.53 82 LEU A O 1
ATOM 666 N N . LEU A 1 83 ? -22.082 -18.823 -30.714 1.00 59.62 83 LEU A N 1
ATOM 667 C CA . LEU A 1 83 ? -22.842 -19.523 -31.732 1.00 59.62 83 LEU A CA 1
ATOM 668 C C . LEU A 1 83 ? -24.183 -18.788 -31.863 1.00 59.62 83 LEU A C 1
ATOM 670 O O . LEU A 1 83 ? -24.906 -18.658 -30.868 1.00 59.62 83 LEU A O 1
ATOM 674 N N . PRO A 1 84 ? -24.545 -18.295 -33.062 1.00 61.03 84 PRO A N 1
ATOM 675 C CA . PRO A 1 84 ? -25.851 -17.711 -33.290 1.00 61.03 84 PRO A CA 1
ATOM 676 C C . PRO A 1 84 ? -26.896 -18.805 -33.082 1.00 61.03 84 PRO A C 1
ATOM 678 O O . PRO A 1 84 ? -27.036 -19.732 -33.881 1.00 61.03 84 PRO A O 1
ATOM 681 N N . THR A 1 85 ? -27.642 -18.695 -31.987 1.00 56.19 85 THR A N 1
ATOM 682 C CA . THR A 1 85 ? -28.896 -19.420 -31.807 1.00 56.19 85 THR A CA 1
ATOM 683 C C . THR A 1 85 ? -29.845 -18.970 -32.918 1.00 56.19 85 THR A C 1
ATOM 685 O O . THR A 1 85 ? -30.411 -17.879 -32.869 1.00 56.19 85 THR A O 1
ATOM 688 N N . GLN A 1 86 ? -29.958 -19.810 -33.950 1.00 59.53 86 GLN A N 1
ATOM 689 C CA . GLN A 1 86 ? -30.951 -19.749 -35.020 1.00 59.53 86 GLN A CA 1
ATOM 690 C C . GLN A 1 86 ? -32.349 -19.508 -34.429 1.00 59.53 86 GLN A C 1
ATOM 692 O O . GLN A 1 86 ? -32.902 -20.375 -33.752 1.00 59.53 86 GLN A O 1
ATOM 697 N N . ARG A 1 87 ? -32.927 -18.331 -34.702 1.00 61.34 87 ARG A N 1
ATOM 698 C CA . ARG A 1 87 ? -34.329 -18.009 -34.415 1.00 61.34 87 ARG A CA 1
ATOM 699 C C . ARG A 1 87 ? -35.029 -17.595 -35.721 1.00 61.34 87 ARG A C 1
ATOM 701 O O . ARG A 1 87 ? -34.714 -16.561 -36.291 1.00 61.34 87 ARG A O 1
ATOM 708 N N . ASN A 1 88 ? -35.921 -18.495 -36.147 1.00 46.41 88 ASN A N 1
ATOM 709 C CA . ASN A 1 88 ? -37.170 -18.369 -36.914 1.00 46.41 88 ASN A CA 1
ATOM 710 C C . ASN A 1 88 ? -37.260 -17.631 -38.274 1.00 46.41 88 ASN A C 1
ATOM 712 O O . ASN A 1 88 ? -37.412 -16.423 -38.381 1.00 46.41 88 ASN A O 1
ATOM 716 N N . THR A 1 89 ? -37.436 -18.458 -39.308 1.00 66.50 89 THR A N 1
ATOM 717 C CA . THR A 1 89 ? -38.478 -18.356 -40.350 1.00 66.50 89 THR A CA 1
ATOM 718 C C . THR A 1 89 ? -39.688 -17.467 -40.001 1.00 66.50 89 THR A C 1
ATOM 720 O O . THR A 1 89 ? -40.422 -17.835 -39.084 1.00 66.50 89 THR A O 1
ATOM 723 N N . THR A 1 90 ? -39.961 -16.387 -40.754 1.00 58.09 90 THR A N 1
ATOM 724 C CA . THR A 1 90 ? -41.269 -16.033 -41.385 1.00 58.09 90 THR A CA 1
ATOM 725 C C . THR A 1 90 ? -41.246 -14.635 -42.027 1.00 58.09 90 THR A C 1
ATOM 727 O O . THR A 1 90 ? -41.319 -13.631 -41.322 1.00 58.09 90 THR A O 1
ATOM 730 N N . THR A 1 91 ? -41.189 -14.581 -43.362 1.00 46.22 91 THR A N 1
ATOM 731 C CA . THR A 1 91 ? -42.075 -13.847 -44.306 1.00 46.22 91 THR A CA 1
ATOM 732 C C . THR A 1 91 ? -41.442 -13.889 -45.691 1.00 46.22 91 THR A C 1
ATOM 734 O O . THR A 1 91 ? -40.243 -13.554 -45.792 1.00 46.22 91 THR A O 1
#

Organism: Quercus ilex (NCBI:txid58334)

InterPro domains:
  IPR001457 NADH:ubiquinone/plastoquinone oxidoreductase, chain 6 [PF00499] (1-79)
  IPR042106 NADH-ubiquinone/plastoquinone oxidoreductase chain 6, subunit NuoJ [G3DSA:1.20.120.1200] (1-91)

pLDDT: mean 83.36, std 13.62, range [46.22, 95.94]

Secondary structure (DSSP, 8-state):
-HHHHHHHHHHHHTT-HHHHHHHHHHIIIIIIHHHHHHHHH----TTTHHHHHHHHHHHHHHHHHHHHHHHHHHHHHTTS-----------